Protein AF-A0A1H8UZX4-F1 (afdb_monomer_lite)

InterPro domains:
  IPR010998 Integrase/recombinase, N-terminal [G3DSA:1.10.150.130] (2-76)
  IPR011010 DNA breaking-rejoining enzyme, catalytic core [SSF56349] (21-75)
  IPR044068 Core-binding (CB) domain [PS51900] (1-73)

Organism: NCBI:txid42354

Sequence (77 aa):
MKQHASFYSQHNIKPPHERDKEKLRWLQQFLRNRRLQEIDRELIDHIAHAKDTSPSTANRHLALIRAILRKACHDWE

Structure (mmCIF, N/CA/C/O backbone):
data_AF-A0A1H8UZX4-F1
#
_entry.id   AF-A0A1H8UZX4-F1
#
loop_
_atom_site.group_PDB
_atom_site.id
_atom_site.type_symbol
_atom_site.label_atom_id
_atom_site.label_alt_id
_atom_site.label_comp_id
_atom_site.label_asym_id
_atom_site.label_entity_id
_atom_site.label_seq_id
_atom_site.pdbx_PDB_ins_code
_atom_site.Cartn_x
_atom_site.Cartn_y
_atom_site.Cartn_z
_atom_site.occupancy
_atom_site.B_iso_or_equiv
_atom_site.auth_seq_id
_atom_site.auth_comp_id
_atom_site.auth_asym_id
_atom_site.auth_atom_id
_atom_site.pdbx_PDB_model_num
ATOM 1 N N . MET A 1 1 ? 8.241 19.333 -52.488 1.00 39.84 1 MET A N 1
ATOM 2 C CA . MET A 1 1 ? 9.184 19.140 -51.366 1.00 39.84 1 MET A CA 1
ATOM 3 C C . MET A 1 1 ? 8.409 19.216 -50.062 1.00 39.84 1 MET A C 1
ATOM 5 O O . MET A 1 1 ? 7.995 20.298 -49.674 1.00 39.84 1 MET A O 1
ATOM 9 N N . LYS A 1 2 ? 8.107 18.073 -49.443 1.00 47.00 2 LYS A N 1
ATOM 10 C CA . LYS A 1 2 ? 7.396 18.004 -48.162 1.00 47.00 2 LYS A CA 1
ATOM 11 C C . LYS A 1 2 ? 8.264 17.237 -47.165 1.00 47.00 2 LYS A C 1
ATOM 13 O O . LYS A 1 2 ? 8.725 16.153 -47.503 1.00 47.00 2 LYS A O 1
ATOM 18 N N . GLN A 1 3 ? 8.332 17.787 -45.951 1.00 47.19 3 GLN A N 1
ATOM 19 C CA . GLN A 1 3 ? 8.672 17.144 -44.673 1.00 47.19 3 GLN A CA 1
ATOM 20 C C . GLN A 1 3 ? 10.131 17.239 -44.213 1.00 47.19 3 GLN A C 1
ATOM 22 O O . GLN A 1 3 ? 10.991 16.482 -44.640 1.00 47.19 3 GLN A O 1
ATOM 27 N N . HIS A 1 4 ? 10.349 18.115 -43.232 1.00 43.12 4 HIS A N 1
ATOM 28 C CA . HIS A 1 4 ? 11.107 17.782 -42.023 1.00 43.12 4 HIS A CA 1
ATOM 29 C C . HIS A 1 4 ? 10.556 18.621 -40.860 1.00 43.12 4 HIS A C 1
ATOM 31 O O . HIS A 1 4 ? 11.174 19.553 -40.366 1.00 43.12 4 HIS A O 1
ATOM 37 N N . ALA A 1 5 ? 9.325 18.311 -40.461 1.00 54.84 5 ALA A N 1
ATOM 38 C CA . ALA A 1 5 ? 8.757 18.752 -39.195 1.00 54.84 5 ALA A CA 1
ATOM 39 C C . ALA A 1 5 ? 8.228 17.505 -38.492 1.00 54.84 5 ALA A C 1
ATOM 41 O O . ALA A 1 5 ? 7.071 17.150 -38.671 1.00 54.84 5 ALA A O 1
ATOM 42 N N . SER A 1 6 ? 9.115 16.781 -37.809 1.00 49.91 6 SER A N 1
ATOM 43 C CA . SER A 1 6 ? 8.803 15.951 -36.638 1.00 49.91 6 SER A CA 1
ATOM 44 C C . SER A 1 6 ? 10.077 15.215 -36.231 1.00 49.91 6 SER A C 1
ATOM 46 O O . SER A 1 6 ? 10.364 14.116 -36.700 1.00 49.91 6 SER A O 1
ATOM 48 N N . PHE A 1 7 ? 10.884 15.844 -35.386 1.00 54.34 7 PHE A N 1
ATOM 49 C CA . PHE A 1 7 ? 11.931 15.147 -34.656 1.00 54.34 7 PHE A CA 1
ATOM 50 C C . PHE A 1 7 ? 11.722 15.494 -33.183 1.00 54.34 7 PHE A C 1
ATOM 52 O O . PHE A 1 7 ? 11.680 16.667 -32.827 1.00 54.34 7 PHE A O 1
ATOM 59 N N . TYR A 1 8 ? 11.516 14.450 -32.376 1.00 47.28 8 TYR A N 1
ATOM 60 C CA . TYR A 1 8 ? 11.195 14.450 -30.943 1.00 47.28 8 TYR A CA 1
ATOM 61 C C . TYR A 1 8 ? 9.726 14.646 -30.532 1.00 47.28 8 TYR A C 1
ATOM 63 O O . TYR A 1 8 ? 9.382 15.538 -29.766 1.00 47.28 8 TYR A O 1
ATOM 71 N N . SER A 1 9 ? 8.879 13.675 -30.881 1.00 51.75 9 SER A N 1
ATOM 72 C CA . SER A 1 9 ? 7.961 13.134 -29.867 1.00 51.75 9 SER A CA 1
ATOM 73 C C . SER A 1 9 ? 8.732 12.076 -29.076 1.00 51.75 9 SER A C 1
ATOM 75 O O . SER A 1 9 ? 8.687 10.891 -29.395 1.00 51.75 9 SER A O 1
ATOM 77 N N . GLN A 1 10 ? 9.559 12.493 -28.118 1.00 51.22 10 GLN A N 1
ATOM 78 C CA . GLN A 1 10 ? 10.256 11.552 -27.245 1.00 51.22 10 GLN A CA 1
ATOM 79 C C . GLN A 1 10 ? 9.948 11.913 -25.802 1.00 51.22 10 GLN A C 1
ATOM 81 O O . GLN A 1 10 ? 10.200 13.030 -25.365 1.00 51.22 10 GLN A O 1
ATOM 86 N N . HIS A 1 11 ? 9.387 10.928 -25.100 1.00 50.56 11 HIS A N 1
ATOM 87 C CA . HIS A 1 11 ? 8.914 10.956 -23.719 1.00 50.56 11 HIS A CA 1
ATOM 88 C C . HIS A 1 11 ? 7.461 11.415 -23.529 1.00 50.56 11 HIS A C 1
ATOM 90 O O . HIS A 1 11 ? 7.172 12.480 -22.991 1.00 50.56 11 HIS A O 1
ATOM 96 N N . ASN A 1 12 ? 6.530 10.505 -23.841 1.00 49.66 12 ASN A N 1
ATOM 97 C CA . ASN A 1 12 ? 5.187 10.467 -23.252 1.00 49.66 12 ASN A CA 1
ATOM 98 C C . ASN A 1 12 ? 5.286 10.191 -21.731 1.00 49.66 12 ASN A C 1
ATOM 100 O O . ASN A 1 12 ? 4.915 9.126 -21.232 1.00 49.66 12 ASN A O 1
ATOM 104 N N . ILE A 1 13 ? 5.900 11.107 -20.978 1.00 58.97 13 ILE A N 1
ATOM 105 C CA . ILE A 1 13 ? 6.008 11.024 -19.524 1.00 58.97 13 ILE A CA 1
ATOM 106 C C . ILE A 1 13 ? 4.646 11.417 -18.977 1.00 58.97 13 ILE A C 1
ATOM 108 O O . ILE A 1 13 ? 4.322 12.595 -18.860 1.00 58.97 13 ILE A O 1
ATOM 112 N N . LYS A 1 14 ? 3.853 10.406 -18.606 1.00 62.06 14 LYS A N 1
ATOM 113 C CA . LYS A 1 14 ? 2.677 10.644 -17.768 1.00 62.06 14 LYS A CA 1
ATOM 114 C C . LYS A 1 14 ? 3.109 11.446 -16.538 1.00 62.06 14 LYS A C 1
ATOM 116 O O . LYS A 1 14 ? 4.076 11.016 -15.885 1.00 62.06 14 LYS A O 1
ATOM 121 N N . PRO A 1 15 ? 2.424 12.557 -16.226 1.00 65.25 15 PRO A N 1
ATOM 122 C CA . PRO A 1 15 ? 2.765 13.382 -15.081 1.00 65.25 15 PRO A CA 1
ATOM 123 C C . PRO A 1 15 ? 2.710 12.555 -13.781 1.00 65.25 15 PRO A C 1
ATOM 125 O O . PRO A 1 15 ? 1.962 11.575 -13.710 1.00 65.25 15 PRO A O 1
ATOM 128 N N . PRO A 1 16 ? 3.503 12.907 -12.750 1.00 68.50 16 PRO A N 1
ATOM 129 C CA . PRO A 1 16 ? 3.708 12.066 -11.564 1.00 68.50 16 PRO A CA 1
ATOM 130 C C . PRO A 1 16 ? 2.405 11.617 -10.887 1.00 68.50 16 PRO A C 1
ATOM 132 O O . PRO A 1 16 ? 2.250 10.440 -10.569 1.00 68.50 16 PRO A O 1
ATOM 135 N N . HIS A 1 17 ? 1.432 12.527 -10.781 1.00 73.81 17 HIS A N 1
ATOM 136 C CA . HIS A 1 17 ? 0.135 12.266 -10.158 1.00 73.81 17 HIS A CA 1
ATOM 137 C C . HIS A 1 17 ? -0.714 11.228 -10.916 1.00 73.81 17 HIS A C 1
ATOM 139 O O . HIS A 1 17 ? -1.454 10.474 -10.291 1.00 73.81 17 HIS A O 1
ATOM 145 N N . GLU A 1 18 ? -0.607 11.142 -12.246 1.00 78.56 18 GLU A N 1
ATOM 146 C CA . GLU A 1 18 ? -1.335 10.138 -13.038 1.00 78.56 18 GLU A CA 1
ATOM 147 C C . GLU A 1 18 ? -0.789 8.733 -12.782 1.00 78.56 18 GLU A C 1
ATOM 149 O O . GLU A 1 18 ? -1.554 7.781 -12.621 1.00 78.56 18 GLU A O 1
ATOM 154 N N . ARG A 1 19 ? 0.535 8.607 -12.646 1.00 76.19 19 ARG A N 1
ATOM 155 C CA . ARG A 1 19 ? 1.164 7.329 -12.291 1.00 76.19 19 ARG A CA 1
ATOM 156 C C . ARG A 1 19 ? 0.731 6.878 -10.903 1.00 76.19 19 ARG A C 1
ATOM 158 O O . ARG A 1 19 ? 0.515 5.691 -10.692 1.00 76.19 19 ARG A O 1
ATOM 165 N N . ASP A 1 20 ? 0.587 7.802 -9.960 1.00 77.75 20 ASP A N 1
ATOM 166 C CA . ASP A 1 20 ? 0.129 7.463 -8.613 1.00 77.75 20 ASP A CA 1
ATOM 167 C C . ASP A 1 20 ? -1.346 7.045 -8.601 1.00 77.75 20 ASP A C 1
ATOM 169 O O . ASP A 1 20 ? -1.686 6.059 -7.948 1.00 77.75 20 ASP A O 1
ATOM 173 N N . LYS A 1 21 ? -2.207 7.674 -9.414 1.00 84.50 21 LYS A N 1
ATOM 174 C CA . LYS A 1 21 ? -3.591 7.207 -9.617 1.00 84.50 21 LYS A CA 1
ATOM 175 C C . LYS A 1 21 ? -3.647 5.780 -10.165 1.00 84.50 21 LYS A C 1
ATOM 177 O O . LYS A 1 21 ? -4.462 4.984 -9.706 1.00 84.50 21 LYS A O 1
ATOM 182 N N . GLU A 1 22 ? -2.800 5.434 -11.134 1.00 85.44 22 GLU A N 1
ATOM 183 C CA . GLU A 1 22 ? -2.719 4.066 -11.669 1.00 85.44 22 GLU A CA 1
ATOM 184 C C . GLU A 1 22 ? -2.288 3.057 -10.597 1.00 85.44 22 GLU A C 1
ATOM 186 O O . GLU A 1 22 ? -2.876 1.980 -10.487 1.00 85.44 22 GLU A O 1
ATOM 191 N N . LYS A 1 23 ? -1.317 3.422 -9.752 1.00 80.88 23 LYS A N 1
ATOM 192 C CA . LYS A 1 23 ? -0.893 2.585 -8.620 1.00 80.88 23 LYS A CA 1
ATOM 193 C C . LYS A 1 23 ? -2.017 2.383 -7.614 1.00 80.88 23 LYS A C 1
ATOM 195 O O . LYS A 1 23 ? -2.235 1.255 -7.188 1.00 80.88 23 LYS A O 1
ATOM 200 N N . LEU A 1 24 ? -2.734 3.449 -7.259 1.00 84.94 24 LEU A N 1
ATOM 201 C CA . LEU A 1 24 ? -3.860 3.385 -6.327 1.00 84.94 24 LEU A CA 1
ATOM 202 C C . LEU A 1 24 ? -5.002 2.532 -6.883 1.00 84.94 24 LEU A C 1
ATOM 204 O O . LEU A 1 24 ? -5.537 1.702 -6.156 1.00 84.94 24 LEU A O 1
ATOM 208 N N . ARG A 1 25 ? -5.325 2.663 -8.177 1.00 88.69 25 ARG A N 1
ATOM 209 C CA . ARG A 1 25 ? -6.308 1.798 -8.851 1.00 88.69 25 ARG A CA 1
ATOM 210 C C . ARG A 1 25 ? -5.912 0.327 -8.787 1.00 88.69 25 ARG A C 1
ATOM 212 O O . ARG A 1 25 ? -6.743 -0.513 -8.465 1.00 88.69 25 ARG A O 1
ATOM 219 N N . TRP A 1 26 ? -4.646 0.015 -9.050 1.00 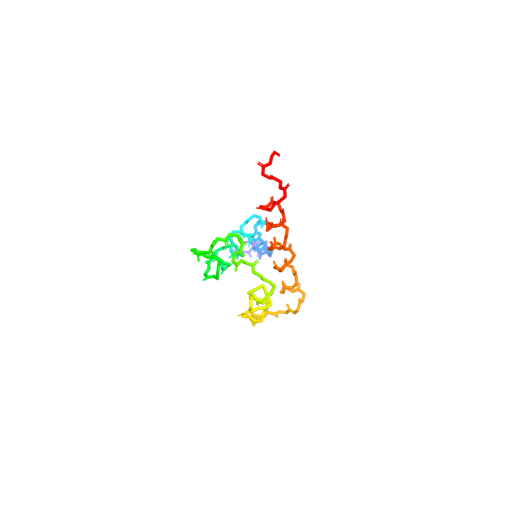87.38 26 TRP A N 1
ATOM 220 C CA . TRP A 1 26 ? -4.154 -1.354 -8.926 1.00 87.38 26 TRP A CA 1
ATOM 221 C C . TRP A 1 26 ? -4.195 -1.841 -7.470 1.00 87.38 26 TRP A C 1
ATOM 223 O O . TRP A 1 26 ? -4.626 -2.958 -7.224 1.00 87.38 26 TRP A O 1
ATOM 233 N N . LEU A 1 27 ? -3.829 -1.013 -6.489 1.00 86.25 27 LEU A N 1
ATOM 234 C CA . LEU A 1 27 ? -3.890 -1.374 -5.066 1.00 86.25 27 LEU A CA 1
ATOM 235 C C . LEU A 1 27 ? -5.311 -1.598 -4.555 1.00 86.25 27 LEU A C 1
ATOM 237 O O . LEU A 1 27 ? -5.533 -2.431 -3.675 1.00 86.25 27 LEU A O 1
ATOM 241 N N . GLN A 1 28 ? -6.277 -0.880 -5.123 1.00 87.88 28 GLN A N 1
ATOM 242 C CA . GLN A 1 28 ? -7.677 -0.973 -4.736 1.00 87.88 28 GLN A CA 1
ATOM 243 C C . GLN A 1 28 ? -8.215 -2.405 -4.847 1.00 87.88 28 GLN A C 1
ATOM 245 O O . GLN A 1 28 ? -9.075 -2.776 -4.058 1.00 87.88 28 GLN A O 1
ATOM 250 N N . GLN A 1 29 ? -7.692 -3.245 -5.747 1.00 89.69 29 GLN A N 1
ATOM 251 C CA . GLN A 1 29 ? -8.135 -4.641 -5.853 1.00 89.69 29 GLN A CA 1
ATOM 252 C C . GLN A 1 29 ? -7.848 -5.472 -4.586 1.00 89.69 29 GLN A C 1
ATOM 254 O O . GLN A 1 29 ? -8.598 -6.400 -4.299 1.00 89.69 29 GLN A O 1
ATOM 259 N N . PHE A 1 30 ? -6.809 -5.112 -3.822 1.00 88.06 30 PHE 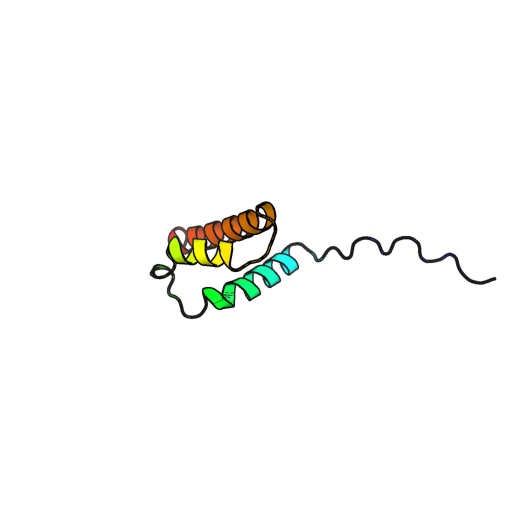A N 1
ATOM 260 C CA . PHE A 1 30 ? -6.390 -5.809 -2.600 1.00 88.06 30 PHE A CA 1
ATOM 261 C C . PHE A 1 30 ? -6.936 -5.153 -1.329 1.00 88.06 30 PHE A C 1
ATOM 263 O O . PHE A 1 30 ? -7.240 -5.840 -0.358 1.00 88.06 30 PHE A O 1
ATOM 270 N N . LEU A 1 31 ? -7.046 -3.820 -1.332 1.00 87.56 31 LEU A N 1
ATOM 271 C CA . LEU A 1 31 ? -7.387 -3.038 -0.139 1.00 87.56 31 LEU A CA 1
ATOM 272 C C . LEU A 1 31 ? -8.868 -2.639 -0.068 1.00 87.56 31 LEU A C 1
ATOM 274 O O . LEU A 1 31 ? -9.325 -2.188 0.981 1.00 87.56 31 LEU A O 1
ATOM 278 N N . ARG A 1 32 ? -9.640 -2.777 -1.158 1.00 87.25 32 ARG A N 1
ATOM 279 C CA . ARG A 1 32 ? -11.081 -2.475 -1.123 1.00 87.25 32 ARG A CA 1
ATOM 280 C C . ARG A 1 32 ? -11.785 -3.341 -0.083 1.00 87.25 32 ARG A C 1
ATOM 282 O O . ARG A 1 32 ? -11.482 -4.522 0.056 1.00 87.25 32 ARG A O 1
ATOM 289 N N . ASN A 1 33 ? -12.769 -2.755 0.593 1.00 88.12 33 ASN A N 1
ATOM 290 C CA . ASN A 1 33 ? -13.594 -3.414 1.610 1.00 88.12 33 ASN A CA 1
ATOM 291 C C . ASN A 1 33 ? -12.815 -3.970 2.816 1.00 88.12 33 ASN A C 1
ATOM 293 O O . ASN A 1 33 ? -13.381 -4.739 3.587 1.00 88.12 33 ASN A O 1
ATOM 297 N N . ARG A 1 34 ? -11.549 -3.575 2.999 1.00 87.69 34 ARG A N 1
ATOM 298 C CA . ARG A 1 34 ? -10.771 -3.851 4.208 1.00 87.69 34 ARG A CA 1
ATOM 299 C C . ARG A 1 34 ? -10.792 -2.629 5.115 1.00 87.69 34 ARG A C 1
ATOM 301 O O . ARG A 1 34 ? -10.638 -1.496 4.657 1.00 87.69 34 ARG A O 1
ATOM 308 N N . ARG A 1 35 ? -10.962 -2.852 6.411 1.00 87.56 35 ARG A N 1
ATOM 309 C CA . ARG A 1 35 ? -10.688 -1.857 7.446 1.00 87.56 35 ARG A CA 1
ATOM 310 C C . ARG A 1 35 ? -9.180 -1.705 7.587 1.00 87.56 35 ARG A C 1
ATOM 312 O O . ARG A 1 35 ? -8.436 -2.657 7.387 1.00 87.56 35 ARG A O 1
ATOM 319 N N . LEU A 1 36 ? -8.729 -0.525 8.007 1.00 86.12 36 LEU A N 1
ATOM 320 C CA . LEU A 1 36 ? -7.301 -0.251 8.181 1.00 86.12 36 LEU A CA 1
ATOM 321 C C . LEU A 1 36 ? -6.605 -1.266 9.106 1.00 86.12 36 LEU A C 1
ATOM 323 O O . LEU A 1 36 ? -5.502 -1.704 8.814 1.00 86.12 36 LEU A O 1
ATOM 327 N N . GLN A 1 37 ? -7.283 -1.680 10.179 1.00 86.75 37 GLN A N 1
ATOM 328 C CA . GLN A 1 37 ? -6.796 -2.682 11.137 1.00 86.75 37 GLN A CA 1
ATOM 329 C C . GLN A 1 37 ? -6.639 -4.099 10.554 1.00 86.75 37 GLN A C 1
ATOM 331 O O . GLN A 1 37 ? -5.958 -4.923 11.148 1.00 86.75 37 GLN A O 1
ATOM 336 N N . GLU A 1 38 ? -7.265 -4.387 9.409 1.00 88.44 38 GLU A N 1
ATOM 337 C CA . GLU A 1 38 ? -7.141 -5.666 8.693 1.00 88.44 38 GLU A CA 1
ATOM 338 C C . GLU A 1 38 ? -5.977 -5.650 7.687 1.00 88.44 38 GLU A C 1
ATOM 340 O O . GLU A 1 38 ? -5.739 -6.640 7.000 1.00 88.44 38 GLU A O 1
ATOM 345 N N . ILE A 1 39 ? -5.278 -4.517 7.549 1.00 88.88 39 ILE A N 1
ATOM 346 C CA . ILE A 1 39 ? -4.121 -4.379 6.665 1.00 88.88 39 ILE A CA 1
ATOM 347 C C . ILE A 1 39 ? -2.866 -4.682 7.479 1.00 88.88 39 ILE A C 1
ATOM 349 O O . ILE A 1 39 ? -2.294 -3.806 8.129 1.00 88.88 39 ILE A O 1
ATOM 353 N N . ASP A 1 40 ? -2.444 -5.940 7.435 1.00 88.44 40 ASP A N 1
ATOM 354 C CA . ASP A 1 40 ? -1.264 -6.439 8.129 1.00 88.44 40 ASP A CA 1
ATOM 355 C C . ASP A 1 40 ? -0.046 -6.582 7.201 1.00 88.44 40 ASP A C 1
ATOM 357 O O . ASP A 1 40 ? -0.075 -6.298 5.999 1.00 88.44 40 ASP A O 1
ATOM 361 N N . ARG A 1 41 ? 1.079 -7.001 7.788 1.00 85.62 41 ARG A N 1
ATOM 362 C CA . ARG A 1 41 ? 2.330 -7.192 7.053 1.00 85.62 41 ARG A CA 1
ATOM 363 C C . ARG A 1 41 ? 2.225 -8.298 6.004 1.00 85.62 41 ARG A C 1
ATOM 365 O O . ARG A 1 41 ? 2.829 -8.151 4.946 1.00 85.62 41 ARG A O 1
ATOM 372 N N . GLU A 1 42 ? 1.456 -9.351 6.266 1.00 89.38 42 GLU A N 1
ATOM 373 C CA . GLU A 1 42 ? 1.286 -10.470 5.337 1.00 89.38 42 GLU A CA 1
ATOM 374 C C . GLU A 1 42 ? 0.537 -10.039 4.076 1.00 89.38 42 GLU A C 1
ATOM 376 O O . GLU A 1 42 ? 0.964 -10.364 2.969 1.00 89.38 42 GLU A O 1
ATOM 381 N N . LEU A 1 43 ? -0.513 -9.223 4.209 1.00 89.25 43 LEU A N 1
ATOM 382 C CA . LEU A 1 43 ? -1.216 -8.640 3.069 1.00 89.25 43 LEU A CA 1
ATOM 383 C C . LEU A 1 43 ? -0.292 -7.733 2.247 1.00 89.25 43 LEU A C 1
ATOM 385 O O . LEU A 1 43 ? -0.314 -7.772 1.016 1.00 89.25 43 LEU A O 1
ATOM 389 N N . ILE A 1 44 ? 0.543 -6.927 2.905 1.00 86.06 44 ILE A N 1
ATOM 390 C CA . ILE A 1 44 ? 1.514 -6.065 2.219 1.00 86.06 44 ILE A CA 1
ATOM 391 C C . ILE A 1 44 ? 2.582 -6.883 1.487 1.00 86.06 44 ILE A C 1
ATOM 393 O O . ILE A 1 44 ? 2.914 -6.558 0.344 1.00 86.06 44 ILE A O 1
ATOM 397 N N . ASP A 1 45 ? 3.085 -7.950 2.103 1.00 86.25 45 ASP A N 1
ATOM 398 C CA . 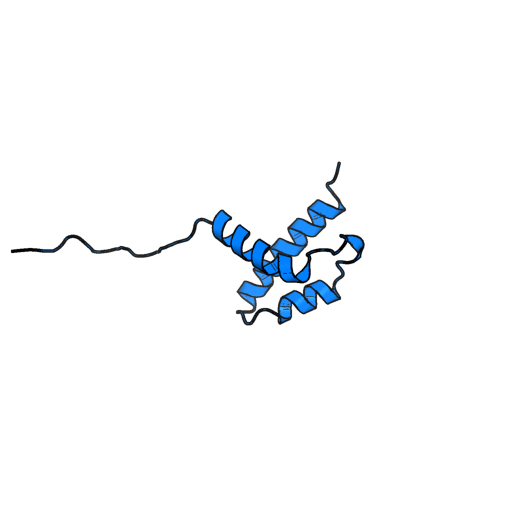ASP A 1 45 ? 4.035 -8.856 1.466 1.00 86.25 45 ASP A CA 1
ATOM 399 C C . ASP A 1 45 ? 3.366 -9.605 0.303 1.00 86.25 45 ASP A C 1
ATOM 401 O O . ASP A 1 45 ? 3.951 -9.703 -0.773 1.00 86.25 45 ASP A O 1
ATOM 405 N N . HIS A 1 46 ? 2.106 -10.026 0.427 1.00 88.31 46 HIS A N 1
ATOM 406 C CA . HIS A 1 46 ? 1.350 -10.601 -0.686 1.00 88.31 46 HIS A CA 1
ATOM 407 C C . HIS A 1 46 ? 1.238 -9.626 -1.869 1.00 88.31 46 HIS A C 1
ATOM 409 O O . HIS A 1 46 ? 1.526 -9.996 -3.008 1.00 88.31 46 HIS A O 1
ATOM 415 N N . ILE A 1 47 ? 0.910 -8.355 -1.612 1.00 86.94 47 ILE A N 1
ATOM 416 C CA . ILE A 1 47 ? 0.857 -7.307 -2.644 1.00 86.94 47 ILE A CA 1
ATOM 417 C C . ILE A 1 47 ? 2.233 -7.106 -3.302 1.00 86.94 47 ILE A C 1
ATOM 419 O O . ILE A 1 47 ? 2.301 -6.866 -4.509 1.00 86.94 47 ILE A O 1
ATOM 423 N N . ALA A 1 48 ? 3.330 -7.221 -2.544 1.00 83.00 48 ALA A N 1
ATOM 424 C CA . ALA A 1 48 ? 4.687 -7.127 -3.083 1.00 83.00 48 ALA A CA 1
ATOM 425 C C . ALA A 1 48 ? 4.977 -8.213 -4.129 1.00 83.00 48 ALA A C 1
ATOM 427 O O . ALA A 1 48 ? 5.607 -7.923 -5.144 1.00 83.00 48 ALA A O 1
ATOM 428 N N . HIS A 1 49 ? 4.500 -9.436 -3.883 1.00 84.81 49 HIS A N 1
ATOM 429 C CA . HIS A 1 49 ? 4.728 -10.601 -4.740 1.00 84.81 49 HIS A CA 1
ATOM 430 C C . HIS A 1 49 ? 3.693 -10.736 -5.865 1.00 84.81 49 HIS A C 1
ATOM 432 O O . HIS A 1 49 ? 3.974 -11.353 -6.886 1.00 84.81 49 HIS A O 1
ATOM 438 N N . ALA A 1 50 ? 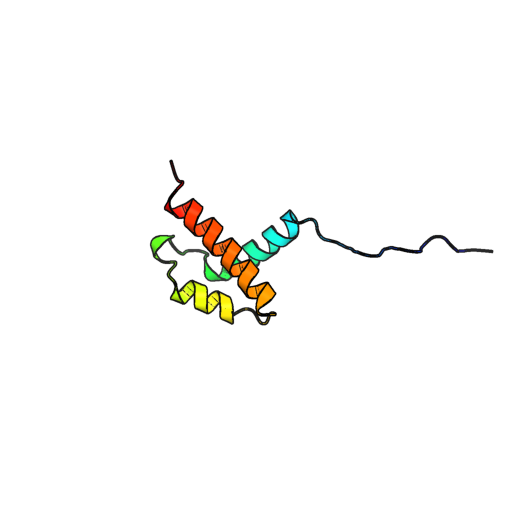2.508 -10.136 -5.720 1.00 85.38 50 ALA A N 1
ATOM 439 C CA . ALA A 1 50 ? 1.446 -10.188 -6.725 1.00 85.38 50 ALA A CA 1
ATOM 440 C C . ALA A 1 50 ? 1.771 -9.400 -8.008 1.00 85.38 50 ALA A C 1
ATOM 442 O O . ALA A 1 50 ? 1.091 -9.554 -9.024 1.00 85.38 50 ALA A O 1
ATOM 443 N N . LYS A 1 51 ? 2.777 -8.517 -7.972 1.00 77.62 51 LYS A N 1
ATOM 444 C CA . LYS A 1 51 ? 3.181 -7.713 -9.125 1.00 77.62 51 LYS A CA 1
ATOM 445 C C . LYS A 1 51 ? 4.448 -8.286 -9.744 1.00 77.62 51 LYS A C 1
ATOM 447 O O . LYS A 1 51 ? 5.517 -8.167 -9.155 1.00 77.62 51 LYS A O 1
ATOM 452 N N . ASP A 1 52 ? 4.337 -8.816 -10.959 1.00 79.75 52 ASP A N 1
ATOM 453 C CA . ASP A 1 52 ? 5.503 -9.213 -11.752 1.00 79.75 52 ASP A CA 1
ATOM 454 C C . ASP A 1 52 ? 6.216 -7.955 -12.274 1.00 79.75 52 ASP A C 1
ATOM 456 O O . ASP A 1 52 ? 5.906 -7.384 -13.322 1.00 79.75 52 ASP A O 1
ATOM 460 N N . THR A 1 53 ? 7.074 -7.392 -11.430 1.00 81.56 53 THR A N 1
ATOM 461 C CA . THR A 1 53 ? 7.790 -6.149 -11.692 1.00 81.56 53 THR A CA 1
ATOM 462 C C . THR A 1 53 ? 9.179 -6.206 -11.080 1.00 81.56 53 THR A C 1
ATOM 464 O O . THR A 1 53 ? 9.468 -7.036 -10.222 1.00 81.56 53 THR A O 1
ATOM 467 N N . SER A 1 54 ? 10.062 -5.299 -11.498 1.00 84.94 54 SER A N 1
ATOM 468 C CA . SER A 1 54 ? 11.410 -5.261 -10.941 1.00 84.94 54 SER A CA 1
ATOM 469 C C . SER A 1 54 ? 11.385 -4.985 -9.429 1.00 84.94 54 SER A C 1
ATOM 471 O O . SER A 1 54 ? 10.552 -4.196 -8.963 1.00 84.94 54 SER A O 1
ATOM 473 N N . PRO A 1 55 ? 12.336 -5.541 -8.651 1.00 83.50 55 PRO A N 1
ATOM 474 C CA . PRO A 1 55 ? 12.392 -5.344 -7.199 1.00 83.50 55 PRO A CA 1
ATOM 475 C C . PRO A 1 55 ? 12.397 -3.865 -6.787 1.00 83.50 55 PRO A C 1
ATOM 477 O O . PRO A 1 55 ? 11.756 -3.462 -5.816 1.00 83.50 55 PRO A O 1
ATOM 480 N N . SER A 1 56 ? 13.068 -3.020 -7.573 1.00 84.25 56 SER A N 1
ATOM 481 C CA . SER A 1 56 ? 13.108 -1.569 -7.373 1.00 84.25 56 SER A CA 1
ATOM 482 C C . SER A 1 56 ? 11.742 -0.907 -7.572 1.00 84.25 56 SER A C 1
ATOM 484 O O . SER A 1 56 ? 11.370 -0.005 -6.815 1.00 84.25 56 SER A O 1
ATOM 486 N N . THR A 1 57 ? 10.969 -1.365 -8.556 1.00 83.12 57 THR A N 1
ATOM 487 C CA . THR A 1 57 ? 9.609 -0.884 -8.798 1.00 83.12 57 THR A CA 1
ATOM 488 C C . THR A 1 57 ? 8.673 -1.345 -7.688 1.00 83.12 57 THR A C 1
ATOM 490 O O . THR A 1 57 ? 7.949 -0.509 -7.144 1.00 83.12 57 THR A O 1
ATOM 493 N N . ALA A 1 58 ? 8.719 -2.620 -7.289 1.00 83.25 58 ALA A N 1
ATOM 494 C CA . ALA A 1 58 ? 7.922 -3.149 -6.180 1.00 83.25 58 ALA A CA 1
ATOM 495 C C . ALA A 1 58 ? 8.191 -2.378 -4.875 1.00 83.25 58 ALA A C 1
ATOM 497 O O . ALA A 1 58 ? 7.256 -1.892 -4.238 1.00 83.25 58 ALA A O 1
ATOM 498 N N . ASN A 1 59 ? 9.461 -2.133 -4.536 1.00 84.88 59 ASN A N 1
ATOM 499 C CA . ASN A 1 59 ? 9.825 -1.403 -3.321 1.00 84.88 59 ASN A CA 1
ATOM 500 C C . ASN A 1 59 ? 9.269 0.035 -3.291 1.00 84.88 59 ASN A C 1
ATOM 502 O O . ASN A 1 59 ? 8.792 0.494 -2.254 1.00 84.88 59 ASN A O 1
ATOM 506 N N . ARG A 1 60 ? 9.242 0.740 -4.433 1.00 83.75 60 ARG A N 1
ATOM 507 C CA . ARG A 1 60 ? 8.600 2.068 -4.529 1.00 83.75 60 ARG A CA 1
ATOM 508 C C . ARG A 1 60 ? 7.089 2.009 -4.295 1.00 83.75 60 ARG A C 1
ATOM 510 O O . ARG A 1 60 ? 6.539 2.936 -3.705 1.00 83.75 60 ARG A O 1
ATOM 517 N N . HIS A 1 61 ? 6.417 0.946 -4.739 1.00 81.12 61 HIS A N 1
ATOM 518 C CA . HIS A 1 61 ? 4.990 0.755 -4.457 1.00 81.12 61 HIS A CA 1
ATOM 519 C C . HIS A 1 61 ? 4.763 0.497 -2.966 1.00 81.12 61 HIS A C 1
ATOM 521 O O . HIS A 1 61 ? 3.909 1.142 -2.368 1.00 81.12 61 HIS A O 1
ATOM 527 N N . LEU A 1 62 ? 5.574 -0.362 -2.344 1.00 84.75 62 LEU A N 1
ATOM 528 C CA . LEU A 1 62 ? 5.490 -0.630 -0.907 1.00 84.75 62 LEU A CA 1
ATOM 529 C C . LEU A 1 62 ? 5.755 0.617 -0.064 1.00 84.75 62 LEU A C 1
ATOM 531 O O . LEU A 1 62 ? 5.068 0.843 0.927 1.00 84.75 62 LEU A O 1
ATOM 535 N N . ALA A 1 63 ? 6.717 1.451 -0.462 1.00 87.94 63 ALA A N 1
ATOM 536 C CA . ALA A 1 63 ? 6.984 2.719 0.208 1.00 87.94 63 ALA A CA 1
ATOM 537 C C . ALA A 1 63 ? 5.765 3.655 0.167 1.00 87.94 63 ALA A C 1
ATOM 539 O O . ALA A 1 63 ? 5.398 4.218 1.197 1.00 87.94 63 ALA A O 1
ATOM 540 N N . LEU A 1 64 ? 5.100 3.767 -0.992 1.00 86.75 64 LEU A N 1
ATOM 541 C CA . LEU A 1 64 ? 3.875 4.556 -1.137 1.00 86.75 64 LEU A CA 1
ATOM 542 C C . LEU A 1 64 ? 2.753 4.025 -0.233 1.00 86.75 64 LEU A C 1
ATOM 544 O O . LEU A 1 64 ? 2.126 4.802 0.481 1.00 86.75 64 LEU A O 1
ATOM 548 N N . ILE A 1 65 ? 2.531 2.708 -0.221 1.00 86.12 65 ILE A N 1
ATOM 549 C CA . ILE A 1 65 ? 1.501 2.083 0.621 1.00 86.12 65 ILE A CA 1
ATOM 550 C C . ILE A 1 65 ? 1.789 2.341 2.101 1.00 86.12 65 ILE A C 1
ATOM 552 O O . ILE A 1 65 ? 0.908 2.799 2.821 1.00 86.12 65 ILE A O 1
ATOM 556 N N . ARG A 1 66 ? 3.031 2.1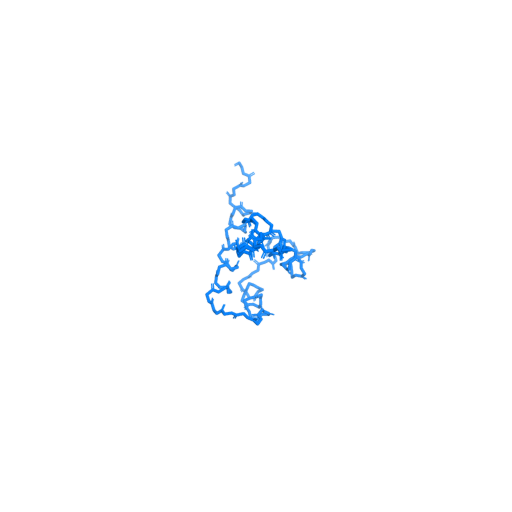20 2.553 1.00 86.50 66 ARG A N 1
ATOM 557 C CA . ARG A 1 66 ? 3.430 2.374 3.946 1.00 86.50 66 ARG A CA 1
ATOM 558 C C . ARG A 1 66 ? 3.228 3.834 4.337 1.00 86.50 66 ARG A C 1
ATOM 560 O O . ARG A 1 66 ? 2.750 4.087 5.435 1.00 86.50 66 ARG A O 1
ATOM 567 N N . ALA A 1 67 ? 3.555 4.781 3.456 1.00 88.69 67 ALA A N 1
ATOM 568 C CA . ALA A 1 67 ? 3.340 6.202 3.716 1.00 88.69 67 ALA A CA 1
ATOM 569 C C . ALA A 1 67 ? 1.848 6.528 3.903 1.00 88.69 67 ALA A C 1
ATOM 571 O 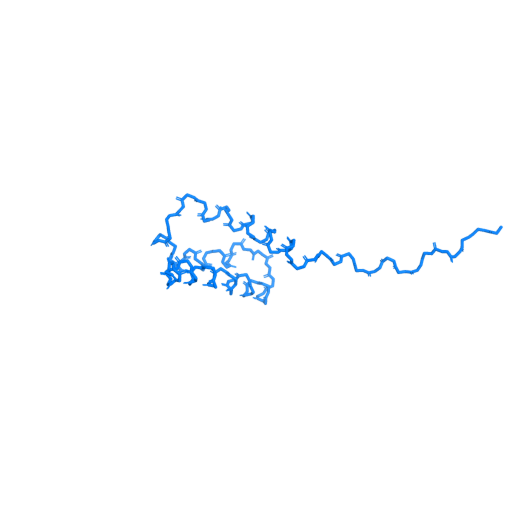O . ALA A 1 67 ? 1.487 7.193 4.873 1.00 88.69 67 ALA A O 1
ATOM 572 N N . ILE A 1 68 ? 0.983 6.005 3.025 1.00 86.06 68 ILE A N 1
ATOM 573 C CA . ILE A 1 68 ? -0.473 6.193 3.109 1.00 86.06 68 ILE A CA 1
ATOM 574 C C . ILE A 1 68 ? -1.024 5.577 4.395 1.00 86.06 68 ILE A C 1
ATOM 576 O O . ILE A 1 68 ? -1.730 6.258 5.128 1.00 86.06 68 ILE A O 1
ATOM 580 N N . LEU A 1 69 ? -0.679 4.322 4.697 1.00 85.50 69 LEU A N 1
ATOM 581 C CA . LEU A 1 69 ? -1.160 3.629 5.896 1.00 85.50 69 LEU A CA 1
ATOM 582 C C . LEU A 1 69 ? -0.679 4.301 7.178 1.00 85.50 69 LEU A C 1
ATOM 584 O O . LEU A 1 69 ? -1.426 4.375 8.143 1.00 85.50 69 LEU A O 1
ATOM 588 N N . ARG A 1 70 ? 0.551 4.825 7.190 1.00 88.38 70 ARG A N 1
ATOM 589 C CA . ARG A 1 70 ? 1.102 5.526 8.350 1.00 88.38 70 ARG A CA 1
ATOM 590 C C . ARG A 1 70 ? 0.377 6.851 8.592 1.00 88.38 70 ARG A C 1
ATOM 592 O O . ARG A 1 70 ? -0.048 7.089 9.718 1.00 88.38 70 ARG A O 1
ATOM 599 N N . LYS A 1 71 ? 0.156 7.664 7.549 1.00 88.62 71 LYS A N 1
ATOM 600 C CA . LYS A 1 71 ? -0.678 8.879 7.644 1.00 88.62 71 LYS A CA 1
ATOM 601 C C . LYS A 1 71 ? -2.095 8.514 8.100 1.00 88.62 71 LYS A C 1
ATOM 603 O O . LYS A 1 71 ? -2.606 9.078 9.056 1.00 88.62 71 LYS A O 1
ATOM 608 N N . ALA A 1 72 ? -2.674 7.485 7.486 1.00 85.06 72 ALA A N 1
ATOM 609 C CA . ALA A 1 72 ? -3.983 6.962 7.838 1.00 85.06 72 ALA A CA 1
ATOM 610 C C . ALA A 1 72 ? -4.021 6.204 9.177 1.00 85.06 72 ALA A C 1
ATOM 612 O O . ALA A 1 72 ? -5.082 5.733 9.540 1.00 85.06 72 ALA A O 1
ATOM 613 N N . CYS A 1 73 ? -2.942 6.038 9.930 1.00 85.88 73 CYS A N 1
ATOM 614 C CA . CYS A 1 73 ? -3.019 5.433 11.263 1.00 85.88 73 CYS A CA 1
ATOM 615 C C . CYS A 1 73 ? -2.740 6.459 12.358 1.00 85.88 73 CYS A C 1
ATOM 617 O O . CYS A 1 73 ? -3.307 6.363 13.439 1.00 85.88 73 CYS A O 1
ATOM 619 N N . HIS A 1 74 ? -1.854 7.416 12.086 1.00 84.56 74 HIS A N 1
ATOM 620 C CA . HIS A 1 74 ? -1.265 8.268 13.119 1.00 84.56 74 HIS A CA 1
ATOM 621 C C . HIS A 1 74 ? -1.628 9.745 13.002 1.00 84.56 74 HIS A C 1
ATOM 623 O O . HIS A 1 74 ? -1.310 10.503 13.904 1.00 84.56 74 HIS A O 1
ATOM 629 N N . ASP A 1 75 ? -2.218 10.166 11.890 1.00 80.25 75 ASP A N 1
ATOM 630 C CA . ASP A 1 75 ? -2.259 11.576 11.494 1.00 80.25 75 ASP A CA 1
ATOM 631 C C . ASP A 1 75 ? -3.705 12.000 11.159 1.00 80.25 75 ASP A C 1
ATOM 633 O O . ASP A 1 75 ? -3.953 12.755 10.221 1.00 80.25 75 ASP A O 1
ATOM 637 N N . TRP A 1 76 ? -4.663 11.405 11.888 1.00 67.75 76 TRP A N 1
ATOM 638 C CA . TRP A 1 76 ? -6.107 11.691 11.819 1.00 67.75 76 TRP A CA 1
ATOM 639 C C . TRP A 1 76 ? -6.539 12.869 12.708 1.00 67.75 76 TRP A C 1
ATOM 641 O O . TRP A 1 76 ? -7.736 13.138 12.793 1.00 67.75 76 TRP A O 1
ATOM 651 N N . GLU A 1 77 ? -5.592 13.559 13.342 1.00 53.38 77 GLU A N 1
ATOM 652 C CA . GLU A 1 77 ? -5.810 14.736 14.196 1.00 53.38 77 GLU A CA 1
ATOM 653 C C . GLU A 1 77 ? -5.265 16.009 13.539 1.00 53.38 77 GLU A C 1
ATOM 655 O O . GLU A 1 77 ? -4.112 15.978 13.048 1.00 53.38 77 GLU A O 1
#

Foldseek 3Di:
DDDDPDDDPPDPDDPPVVVVVVLVVVCCVQCPPDDLVNDDPVSLVVQLVVDPDDNVVSVVSSVVVCVVSCCVPPVPD

pLDDT: mean 77.76, std 14.27, range [39.84, 89.69]

Radius of gyration: 18.33 Å; chains: 1; bounding box: 27×30×66 Å

Secondary structure (DSSP, 8-state):
---------------HHHHHHHHHHHHHHHHTT--GGG--HHHHHHHHHSS-S-HHHHHHHHHHHHHHHHHHHH---